Protein AF-A0ABD0JMC4-F1 (afdb_monomer_lite)

Secondary structure (DSSP, 8-state):
---HHHHHHHHHHHHHSTTGGGGEEE-TTT--EEE--SSB-EEE-TTT--EEETTTTEE--S-HHHHTSTTS--SB-

Sequence (77 aa):
FVSDQAYLWMQAQMEVMPDGRKRTMRCVTCKQENLKTDNNNHLRCWNCKANLCFVCRSRITGVITRHFSVGACPQHS

Structure (mmCIF, N/CA/C/O backbone):
data_AF-A0ABD0JMC4-F1
#
_entry.id   AF-A0ABD0JMC4-F1
#
loop_
_atom_site.group_PDB
_atom_site.id
_atom_site.type_symbol
_atom_site.label_atom_id
_atom_site.label_alt_id
_atom_site.label_comp_id
_atom_site.label_asym_id
_atom_site.label_entity_id
_atom_site.label_seq_id
_atom_site.pdbx_PDB_ins_code
_atom_site.Cartn_x
_atom_site.Cartn_y
_atom_site.Cartn_z
_atom_site.occupancy
_atom_site.B_iso_or_equiv
_atom_site.auth_seq_id
_atom_site.auth_comp_id
_atom_site.auth_asym_id
_atom_site.auth_atom_id
_atom_site.pdbx_PDB_model_num
ATOM 1 N N . PHE A 1 1 ? -3.149 11.984 17.401 1.00 49.69 1 PHE A N 1
ATOM 2 C CA . PHE A 1 1 ? -1.719 11.815 17.069 1.00 49.69 1 PHE A CA 1
ATOM 3 C C . PHE A 1 1 ? -1.526 10.910 15.853 1.00 49.69 1 PHE A C 1
ATOM 5 O O . PHE A 1 1 ? -0.831 9.904 15.924 1.00 49.69 1 PHE A O 1
ATOM 12 N N . VAL A 1 2 ? -2.125 11.270 14.717 1.00 55.69 2 VAL A N 1
ATOM 13 C CA . VAL A 1 2 ? -1.581 10.871 13.413 1.00 55.69 2 VAL A CA 1
ATOM 14 C C . VAL A 1 2 ? -0.708 12.059 13.022 1.00 55.69 2 VAL A C 1
ATOM 16 O O . VAL A 1 2 ? -1.186 13.182 13.127 1.00 55.69 2 VAL A O 1
ATOM 19 N N . SER A 1 3 ? 0.583 11.859 12.765 1.00 68.12 3 SER A N 1
ATOM 20 C CA . SER A 1 3 ? 1.517 12.982 12.653 1.00 68.12 3 SER A CA 1
ATOM 21 C C . SER A 1 3 ? 1.199 13.823 11.416 1.00 68.12 3 SER A C 1
ATOM 23 O O . SER A 1 3 ? 1.340 13.341 10.293 1.00 68.12 3 SER A O 1
ATOM 25 N N . ASP A 1 4 ? 0.820 15.088 11.614 1.00 77.88 4 ASP A N 1
ATOM 26 C CA . ASP A 1 4 ? 0.619 16.068 10.533 1.00 77.88 4 ASP A CA 1
ATOM 27 C C . ASP A 1 4 ? 1.829 16.113 9.583 1.00 77.88 4 ASP A C 1
ATOM 29 O O . ASP A 1 4 ? 1.684 16.232 8.368 1.00 77.88 4 ASP A O 1
ATOM 33 N N . GLN A 1 5 ? 3.026 15.864 10.121 1.00 82.56 5 GLN A N 1
ATOM 34 C CA . GLN A 1 5 ? 4.267 15.708 9.366 1.00 82.56 5 GLN A CA 1
ATOM 35 C C . GLN A 1 5 ? 4.189 14.654 8.243 1.00 82.56 5 GLN A C 1
ATOM 37 O O . GLN A 1 5 ? 4.722 14.875 7.159 1.00 82.56 5 GLN A O 1
ATOM 42 N N . ALA A 1 6 ? 3.548 13.501 8.479 1.00 83.69 6 ALA A N 1
ATOM 43 C CA . ALA A 1 6 ? 3.470 12.422 7.490 1.00 83.69 6 ALA A CA 1
ATOM 44 C C . ALA A 1 6 ? 2.500 12.757 6.351 1.00 83.69 6 ALA A C 1
ATOM 46 O O . ALA A 1 6 ? 2.748 12.396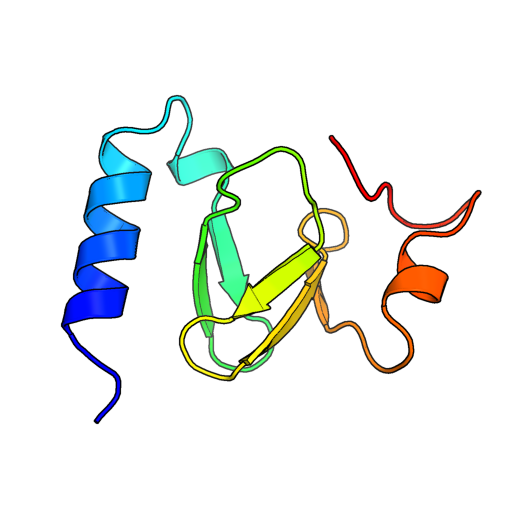 5.201 1.00 83.69 6 ALA A O 1
ATOM 47 N N . TYR A 1 7 ? 1.418 13.472 6.666 1.00 85.12 7 TYR A N 1
ATOM 48 C CA . TYR A 1 7 ? 0.471 13.957 5.670 1.00 85.12 7 TYR A CA 1
ATOM 49 C C . TYR A 1 7 ? 1.110 15.024 4.774 1.00 85.12 7 TYR A C 1
ATOM 51 O O . TYR A 1 7 ? 1.047 14.909 3.551 1.00 85.12 7 TYR A O 1
ATOM 59 N N . LEU A 1 8 ? 1.802 15.998 5.374 1.00 88.56 8 LEU A N 1
ATOM 60 C CA . LEU A 1 8 ? 2.530 17.037 4.642 1.00 88.56 8 LEU A CA 1
ATOM 61 C C . LEU A 1 8 ? 3.632 16.449 3.758 1.00 88.56 8 LEU A C 1
ATOM 63 O O . LEU A 1 8 ? 3.770 16.847 2.605 1.00 88.56 8 LEU A O 1
ATOM 67 N N . TRP A 1 9 ? 4.379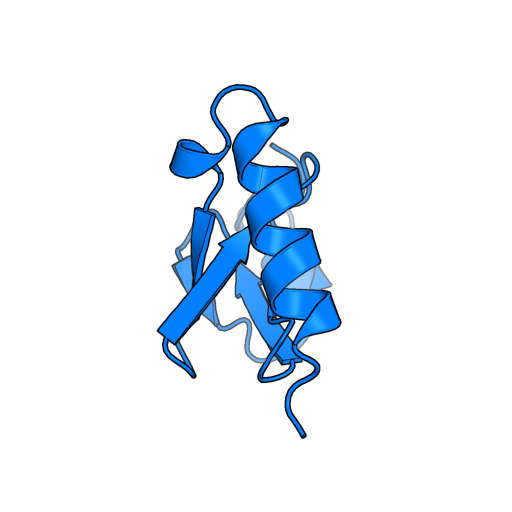 15.462 4.260 1.00 86.56 9 TRP A N 1
ATOM 68 C CA . TRP A 1 9 ? 5.379 14.754 3.461 1.00 86.56 9 TRP A CA 1
ATOM 69 C C . TRP A 1 9 ? 4.755 14.066 2.246 1.00 86.56 9 TRP A C 1
ATOM 71 O O . TRP A 1 9 ? 5.251 14.214 1.132 1.00 86.56 9 TRP A O 1
ATOM 81 N N . MET A 1 10 ? 3.632 13.367 2.437 1.00 86.81 10 MET A N 1
ATOM 82 C CA . MET A 1 10 ? 2.922 12.728 1.334 1.00 86.81 10 MET A CA 1
ATOM 83 C C . MET A 1 10 ? 2.448 13.753 0.295 1.00 86.81 10 MET A C 1
ATOM 85 O O . MET A 1 10 ? 2.634 13.521 -0.896 1.00 86.81 10 MET A O 1
ATOM 89 N N . GLN A 1 11 ? 1.867 14.880 0.722 1.00 86.69 11 GLN A N 1
ATOM 90 C CA . GLN A 1 11 ? 1.432 15.948 -0.186 1.00 86.69 11 GLN A CA 1
ATOM 91 C C . GLN A 1 11 ? 2.599 16.538 -0.979 1.00 86.69 11 GLN A C 1
ATOM 93 O O . GLN A 1 11 ? 2.557 16.531 -2.207 1.00 86.69 11 GLN A O 1
ATOM 98 N N . ALA A 1 12 ? 3.668 16.946 -0.292 1.00 88.81 12 ALA A N 1
ATOM 99 C CA . ALA A 1 12 ? 4.855 17.498 -0.934 1.00 88.81 12 ALA A CA 1
ATOM 100 C C . ALA A 1 12 ? 5.463 16.510 -1.942 1.00 88.81 12 ALA A C 1
ATOM 102 O O . ALA A 1 12 ? 5.843 16.889 -3.048 1.00 88.81 12 ALA A O 1
ATOM 103 N N . GLN A 1 13 ? 5.510 15.219 -1.604 1.00 88.00 13 GLN A N 1
ATOM 104 C CA . GLN A 1 13 ? 6.079 14.212 -2.491 1.00 88.00 13 GLN A CA 1
ATOM 105 C C . GLN A 1 13 ? 5.203 13.934 -3.722 1.00 88.00 13 GLN A C 1
ATOM 107 O O . GLN A 1 13 ? 5.730 13.736 -4.816 1.00 88.00 13 GLN A O 1
ATOM 112 N N . MET A 1 14 ? 3.874 13.965 -3.578 1.00 86.56 14 MET A N 1
ATOM 113 C CA . MET A 1 14 ? 2.948 13.875 -4.714 1.00 86.56 14 MET A CA 1
ATOM 114 C C . MET A 1 14 ? 3.086 15.052 -5.682 1.00 86.56 14 MET A C 1
ATOM 116 O O . MET A 1 14 ? 2.886 14.861 -6.880 1.00 86.56 14 MET A O 1
ATOM 120 N N . GLU A 1 15 ? 3.397 16.247 -5.176 1.00 87.06 15 GLU A N 1
ATOM 121 C CA . GLU A 1 15 ? 3.561 17.460 -5.985 1.00 87.06 15 GLU A CA 1
ATOM 122 C C . GLU A 1 15 ? 4.862 17.456 -6.794 1.00 87.06 15 GLU A C 1
ATOM 124 O O . GLU A 1 15 ? 4.860 17.882 -7.947 1.00 87.06 15 GLU A O 1
ATOM 129 N N . VAL A 1 16 ? 5.960 16.942 -6.229 1.00 88.38 16 VAL A N 1
ATOM 130 C CA . VAL A 1 16 ? 7.269 16.924 -6.909 1.00 88.38 16 VAL A CA 1
ATOM 131 C C . VAL A 1 16 ? 7.490 15.699 -7.804 1.00 88.38 16 VAL A C 1
ATOM 133 O O . VAL A 1 16 ? 8.357 15.735 -8.677 1.00 88.38 16 VAL A O 1
ATOM 136 N N . MET A 1 17 ? 6.747 14.601 -7.612 1.00 84.50 17 MET A N 1
ATOM 137 C CA . MET A 1 17 ? 6.894 13.399 -8.442 1.00 84.50 17 MET A CA 1
ATOM 138 C C . MET A 1 17 ? 6.174 13.550 -9.793 1.00 84.50 17 MET A C 1
ATOM 140 O O . MET A 1 17 ? 4.968 13.819 -9.818 1.00 84.50 17 MET A O 1
ATOM 144 N N . PRO A 1 18 ? 6.850 13.266 -10.926 1.00 82.69 18 PRO A N 1
ATOM 145 C CA . PRO A 1 18 ? 6.183 13.115 -12.213 1.00 82.69 18 PRO A CA 1
ATOM 146 C C . PRO A 1 18 ? 5.074 12.067 -12.109 1.00 82.69 18 PRO A C 1
ATOM 148 O O . PRO A 1 18 ? 5.288 10.975 -11.576 1.00 82.69 18 PRO A O 1
ATOM 151 N N . ASP A 1 19 ? 3.878 12.409 -12.589 1.00 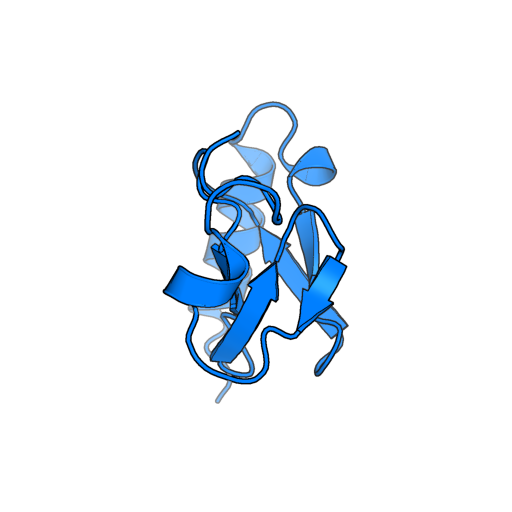86.38 19 ASP A N 1
ATOM 152 C CA . ASP A 1 19 ? 2.689 11.560 -12.475 1.00 86.38 19 ASP A CA 1
ATOM 153 C C . ASP A 1 19 ? 2.320 11.166 -11.026 1.00 86.38 19 ASP A C 1
ATOM 155 O O . ASP A 1 19 ? 1.649 10.154 -10.817 1.00 86.38 19 ASP A O 1
ATOM 159 N N . GLY A 1 20 ? 2.686 11.968 -10.015 1.00 83.56 20 GLY A N 1
ATOM 160 C CA . GLY A 1 20 ? 2.440 11.679 -8.595 1.00 83.56 20 GLY A CA 1
ATOM 161 C C . GLY A 1 20 ? 1.001 11.249 -8.297 1.00 83.56 20 GLY A C 1
ATOM 162 O O . GLY A 1 20 ? 0.792 10.231 -7.643 1.00 83.56 20 GLY A O 1
ATOM 163 N N . ARG A 1 21 ? 0.004 11.913 -8.902 1.00 83.81 21 ARG A N 1
ATOM 164 C CA . ARG A 1 21 ? -1.421 11.527 -8.804 1.00 83.81 21 ARG A CA 1
ATOM 165 C C . ARG A 1 21 ? -1.743 10.143 -9.375 1.00 83.81 21 ARG A C 1
ATOM 167 O O . ARG A 1 21 ? -2.628 9.472 -8.863 1.00 83.81 21 ARG A O 1
ATOM 174 N N . LYS A 1 22 ? -1.059 9.694 -10.432 1.00 89.69 22 LYS A N 1
ATOM 175 C CA . LYS A 1 22 ? -1.245 8.338 -10.989 1.00 89.69 22 LYS A CA 1
ATOM 176 C C . LYS A 1 22 ? -0.579 7.273 -10.118 1.00 89.69 22 LYS A C 1
ATOM 178 O O . LYS A 1 22 ? -0.908 6.096 -10.240 1.00 89.69 22 LYS A O 1
ATOM 183 N N . ARG A 1 23 ? 0.345 7.681 -9.244 1.00 91.81 23 ARG A N 1
ATOM 184 C CA . ARG A 1 23 ? 1.062 6.821 -8.297 1.00 91.81 23 ARG A CA 1
ATOM 185 C C . ARG A 1 23 ? 0.379 6.752 -6.928 1.00 91.81 23 ARG A C 1
ATOM 187 O O . ARG A 1 23 ? 0.965 6.196 -6.002 1.00 91.81 23 ARG A O 1
ATOM 194 N N . THR A 1 24 ? -0.840 7.276 -6.771 1.00 94.25 24 THR A N 1
ATOM 195 C CA . THR A 1 24 ? -1.580 7.181 -5.507 1.00 94.25 24 THR A CA 1
ATOM 196 C C . THR A 1 24 ? -2.597 6.046 -5.488 1.00 94.25 24 THR A C 1
ATOM 198 O O . THR A 1 24 ? -3.162 5.638 -6.505 1.00 94.25 24 THR A O 1
ATOM 201 N N . MET A 1 25 ? -2.858 5.522 -4.291 1.00 94.88 25 MET A N 1
ATOM 202 C CA . MET A 1 25 ? -4.024 4.688 -4.024 1.00 94.88 25 MET A CA 1
ATOM 203 C C . MET A 1 25 ? -4.605 4.975 -2.641 1.00 94.88 25 MET A C 1
ATOM 205 O O . MET A 1 25 ? -3.882 5.211 -1.671 1.00 94.88 25 MET A O 1
ATOM 209 N N . ARG A 1 26 ? -5.930 4.878 -2.516 1.00 96.69 26 ARG A N 1
ATOM 210 C CA . ARG A 1 26 ? -6.587 4.905 -1.205 1.00 96.69 26 ARG A CA 1
ATOM 211 C C . ARG A 1 26 ? -6.399 3.567 -0.501 1.00 96.69 26 ARG A C 1
ATOM 213 O O . ARG A 1 26 ? -6.629 2.506 -1.078 1.00 96.69 26 ARG A O 1
ATOM 220 N N . CYS A 1 27 ? -6.017 3.616 0.770 1.00 97.31 27 CYS A N 1
ATOM 221 C CA . CYS A 1 27 ? -5.931 2.435 1.614 1.00 97.31 27 CYS A CA 1
ATOM 222 C C . CYS A 1 27 ? -7.302 1.759 1.697 1.00 97.31 27 CYS A C 1
ATOM 224 O O . CYS A 1 27 ? -8.273 2.375 2.135 1.00 97.31 27 CYS A O 1
ATOM 226 N N . VAL A 1 28 ? -7.395 0.477 1.341 1.00 97.50 28 VAL A N 1
ATOM 227 C CA . VAL A 1 28 ? -8.681 -0.236 1.403 1.00 97.50 28 VAL A CA 1
ATOM 228 C C . VAL A 1 28 ? -9.219 -0.367 2.830 1.00 97.50 28 VAL A C 1
ATOM 230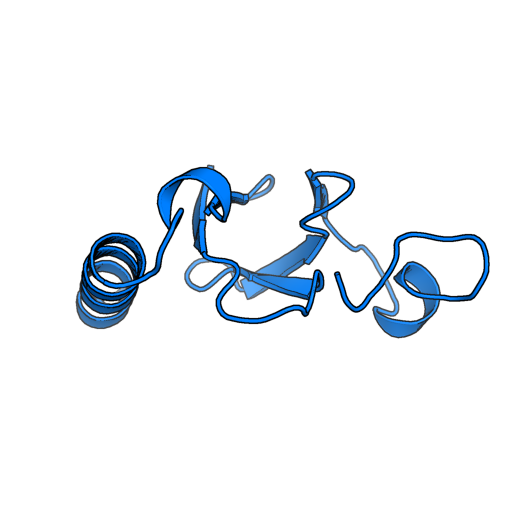 O O . VAL A 1 28 ? -10.436 -0.419 2.996 1.00 97.50 28 VAL A O 1
ATOM 233 N N . THR A 1 29 ? -8.332 -0.327 3.833 1.00 97.56 29 THR A N 1
ATOM 234 C CA . THR A 1 29 ? -8.660 -0.415 5.264 1.00 97.56 29 THR A CA 1
ATOM 235 C C . THR A 1 29 ? -9.129 0.921 5.845 1.00 97.56 29 THR A C 1
ATOM 237 O O . THR A 1 29 ? -10.232 0.991 6.368 1.00 97.56 29 THR A O 1
ATOM 240 N N . CYS A 1 30 ? -8.318 1.987 5.765 1.00 97.00 30 CYS A N 1
ATOM 241 C CA . CYS A 1 30 ? -8.597 3.263 6.450 1.00 97.00 30 CYS A CA 1
ATOM 242 C C . CYS A 1 30 ? -8.869 4.454 5.520 1.00 97.00 30 CYS A C 1
ATOM 244 O O . CYS A 1 30 ? -9.009 5.577 5.992 1.00 97.00 30 CYS A O 1
ATOM 246 N N . LYS A 1 31 ? -8.910 4.228 4.202 1.00 96.25 31 LYS A N 1
ATOM 247 C CA . LYS A 1 31 ? -9.243 5.207 3.148 1.00 96.25 31 LYS A CA 1
ATOM 248 C C . LYS A 1 31 ? -8.288 6.392 2.972 1.00 96.25 31 LYS A C 1
ATOM 250 O O . LYS A 1 31 ? -8.466 7.137 2.009 1.00 96.25 31 LYS A O 1
ATOM 255 N N . GLN A 1 32 ? -7.253 6.515 3.806 1.00 94.62 32 GLN A N 1
ATOM 256 C CA . GLN A 1 32 ? -6.169 7.479 3.597 1.00 94.62 32 GLN A CA 1
ATOM 257 C C . GLN A 1 32 ? -5.453 7.227 2.270 1.00 94.62 32 GLN A C 1
ATOM 259 O O . GLN A 1 32 ? -5.245 6.074 1.880 1.00 94.62 32 GLN A O 1
ATOM 264 N N . GLU A 1 33 ? -5.076 8.302 1.585 1.00 93.75 33 GLU A N 1
ATOM 265 C CA . GLU A 1 33 ? -4.277 8.231 0.363 1.00 93.75 33 GLU A CA 1
ATOM 266 C C . GLU A 1 33 ? -2.858 7.754 0.687 1.00 93.75 33 GLU A C 1
ATOM 268 O O . GLU A 1 33 ? -2.367 7.961 1.792 1.00 93.75 33 GLU A O 1
ATOM 273 N N . ASN A 1 34 ? -2.234 7.015 -0.223 1.00 94.38 34 ASN A N 1
ATOM 274 C CA . ASN A 1 34 ? -0.856 6.548 -0.106 1.00 94.38 34 ASN A CA 1
ATOM 275 C C . ASN A 1 34 ? -0.184 6.696 -1.462 1.00 94.38 34 ASN A C 1
ATOM 277 O O . ASN A 1 34 ? -0.807 6.410 -2.483 1.00 94.38 34 ASN A O 1
ATOM 281 N N . LEU A 1 35 ? 1.081 7.098 -1.448 1.00 93.06 35 LEU A N 1
ATOM 282 C CA . LEU A 1 35 ? 1.897 7.301 -2.634 1.00 93.06 35 LEU A CA 1
ATOM 283 C C . LEU A 1 35 ? 2.851 6.121 -2.835 1.00 93.06 35 LEU A C 1
ATOM 285 O O . LEU A 1 35 ? 3.517 5.687 -1.896 1.00 93.06 35 LEU A O 1
ATOM 289 N N . LYS A 1 36 ? 2.940 5.630 -4.069 1.00 93.19 36 LYS A N 1
ATOM 290 C CA . LYS A 1 36 ? 3.974 4.700 -4.521 1.00 93.19 36 LYS A CA 1
ATOM 291 C C . LYS A 1 36 ? 5.217 5.486 -4.946 1.00 93.19 36 LYS A C 1
ATOM 293 O O . LYS A 1 36 ? 5.265 6.041 -6.046 1.00 93.19 36 LYS A O 1
ATOM 298 N N . THR A 1 37 ? 6.208 5.542 -4.061 1.00 85.06 37 THR A N 1
ATOM 299 C CA . THR A 1 37 ? 7.380 6.429 -4.172 1.00 85.06 37 THR A CA 1
ATOM 300 C C . THR A 1 37 ? 8.515 5.876 -5.039 1.00 85.06 37 THR A C 1
ATOM 302 O O . THR A 1 37 ? 9.388 6.628 -5.453 1.00 85.06 37 THR A O 1
ATOM 305 N N . ASP A 1 38 ? 8.490 4.585 -5.354 1.00 87.88 38 ASP A N 1
ATOM 306 C CA . ASP A 1 38 ? 9.481 3.871 -6.163 1.00 87.88 38 ASP A CA 1
ATOM 307 C C . ASP A 1 38 ? 8.772 2.830 -7.043 1.00 87.88 38 ASP A C 1
ATOM 309 O O . ASP A 1 38 ? 7.558 2.907 -7.229 1.00 87.88 38 ASP A O 1
ATOM 313 N N . ASN A 1 39 ? 9.497 1.867 -7.610 1.00 92.38 39 ASN A N 1
ATOM 314 C CA . ASN A 1 39 ? 8.875 0.809 -8.404 1.00 92.38 39 ASN A CA 1
ATOM 315 C C . ASN A 1 39 ? 8.251 -0.304 -7.546 1.00 92.38 39 ASN A C 1
ATOM 317 O O . ASN A 1 39 ? 7.622 -1.203 -8.091 1.00 92.38 39 ASN A O 1
ATOM 321 N N . ASN A 1 40 ? 8.346 -0.258 -6.215 1.00 94.62 40 ASN A N 1
ATOM 322 C CA . ASN A 1 40 ? 7.798 -1.286 -5.343 1.00 94.62 40 ASN A CA 1
ATOM 323 C C . ASN A 1 40 ? 6.273 -1.160 -5.214 1.00 94.62 40 ASN A C 1
ATOM 325 O O . ASN A 1 40 ? 5.719 -0.157 -4.770 1.00 94.62 40 ASN A O 1
ATOM 329 N N . ASN A 1 41 ? 5.569 -2.211 -5.613 1.00 96.25 41 ASN A N 1
ATOM 330 C CA . ASN A 1 41 ? 4.119 -2.312 -5.537 1.00 96.25 41 ASN A CA 1
ATOM 331 C C . ASN A 1 41 ? 3.628 -2.702 -4.136 1.00 96.25 41 ASN A C 1
ATOM 333 O O . ASN A 1 41 ? 2.420 -2.683 -3.892 1.00 96.25 41 ASN A O 1
ATOM 337 N N . HIS A 1 42 ? 4.528 -3.041 -3.207 1.00 97.19 42 HIS A N 1
ATOM 338 C CA . HIS A 1 42 ? 4.206 -3.171 -1.790 1.00 97.19 42 HIS A CA 1
ATOM 339 C C . HIS A 1 42 ? 4.127 -1.794 -1.136 1.00 97.19 42 HIS A C 1
ATOM 341 O O . HIS A 1 42 ? 5.124 -1.092 -1.006 1.00 97.19 42 HIS A O 1
ATOM 347 N N . LEU A 1 43 ? 2.939 -1.437 -0.658 1.00 96.38 43 LEU A N 1
ATOM 348 C CA . LEU A 1 43 ? 2.734 -0.222 0.118 1.00 96.38 43 LEU A CA 1
ATOM 349 C C . LEU A 1 43 ? 2.421 -0.576 1.565 1.00 96.38 43 LEU A C 1
ATOM 351 O O . LEU A 1 43 ? 1.553 -1.405 1.850 1.00 96.38 43 LEU A O 1
ATOM 355 N N . ARG A 1 44 ? 3.077 0.112 2.499 1.00 95.88 44 ARG A N 1
ATOM 356 C CA . ARG A 1 44 ? 2.694 0.103 3.911 1.00 95.88 44 ARG A CA 1
ATOM 357 C C . ARG A 1 44 ? 1.976 1.402 4.225 1.00 95.88 44 ARG A C 1
ATOM 359 O O . ARG A 1 44 ? 2.577 2.467 4.149 1.00 95.88 44 ARG A O 1
ATOM 366 N N . CYS A 1 45 ? 0.698 1.318 4.594 1.00 95.75 45 CYS A N 1
ATOM 367 C CA . CYS A 1 45 ? -0.098 2.517 4.820 1.00 95.75 45 CYS A CA 1
ATOM 368 C C . CYS A 1 45 ? 0.528 3.399 5.909 1.00 95.75 45 CYS A C 1
ATOM 370 O O . CYS A 1 45 ? 0.706 2.936 7.037 1.00 95.75 45 CYS A O 1
ATOM 372 N N . TRP A 1 46 ? 0.826 4.664 5.606 1.00 93.12 46 TRP A N 1
ATOM 373 C CA . TRP A 1 46 ? 1.488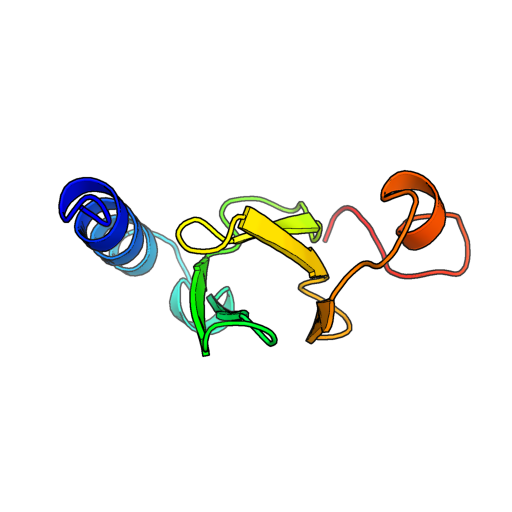 5.556 6.566 1.00 93.12 46 TRP A CA 1
ATOM 374 C C . TRP A 1 46 ? 0.625 5.805 7.813 1.00 93.12 46 TRP A C 1
ATOM 376 O O . TRP A 1 46 ? 1.173 5.935 8.906 1.00 93.12 46 TRP A O 1
ATOM 386 N N . ASN A 1 47 ? -0.706 5.766 7.673 1.00 93.69 47 ASN A N 1
ATOM 387 C CA . ASN A 1 47 ? -1.657 5.918 8.774 1.00 93.69 47 ASN A CA 1
ATOM 388 C C . ASN A 1 47 ? -1.902 4.594 9.530 1.00 93.69 47 ASN A C 1
ATOM 390 O O . ASN A 1 47 ? -1.423 4.413 10.645 1.00 93.69 47 ASN A O 1
ATOM 394 N N . CYS A 1 48 ? -2.605 3.628 8.919 1.00 95.56 48 CYS A N 1
ATOM 395 C CA . CYS A 1 48 ? -3.049 2.407 9.618 1.00 95.56 48 CYS A CA 1
ATOM 396 C C . CYS A 1 48 ? -2.064 1.228 9.566 1.00 95.56 48 CYS A C 1
ATOM 398 O O . CYS A 1 48 ? -2.368 0.147 10.064 1.00 95.56 48 CYS A O 1
ATOM 400 N N . LYS A 1 49 ? -0.905 1.399 8.918 1.00 95.38 49 LYS A N 1
ATOM 401 C CA . LYS A 1 49 ? 0.162 0.391 8.783 1.00 95.38 49 LYS A CA 1
ATOM 402 C C . LYS A 1 49 ? -0.223 -0.899 8.046 1.00 95.38 49 LYS A C 1
ATOM 404 O O . LYS A 1 49 ? 0.599 -1.812 7.989 1.00 95.38 49 LYS A O 1
ATOM 409 N N . ALA A 1 50 ? -1.414 -0.976 7.446 1.00 97.62 50 ALA A N 1
ATOM 410 C CA . ALA A 1 50 ? -1.820 -2.105 6.613 1.00 97.62 50 ALA A CA 1
ATOM 411 C C . ALA A 1 50 ? -0.888 -2.276 5.401 1.00 97.62 50 ALA A C 1
ATOM 413 O O . ALA A 1 50 ? -0.510 -1.291 4.766 1.00 97.62 50 ALA A O 1
ATOM 414 N N . ASN A 1 51 ? -0.569 -3.530 5.070 1.00 98.00 51 ASN A N 1
ATOM 415 C CA . ASN A 1 51 ? 0.138 -3.887 3.844 1.00 98.00 51 ASN A CA 1
ATOM 416 C C . ASN A 1 51 ? -0.853 -3.935 2.682 1.00 98.00 51 ASN A C 1
ATOM 418 O O . ASN A 1 51 ? -1.897 -4.583 2.775 1.00 98.00 51 ASN A O 1
ATOM 422 N N . LEU A 1 52 ? -0.524 -3.250 1.600 1.00 98.19 52 LEU A N 1
ATOM 423 C CA . LEU A 1 52 ? -1.346 -3.099 0.412 1.00 98.19 52 LEU A CA 1
ATOM 424 C C . LEU A 1 52 ? -0.515 -3.457 -0.818 1.00 98.19 52 LEU A C 1
ATOM 426 O O . LEU A 1 52 ? 0.706 -3.289 -0.823 1.00 98.19 52 LEU A O 1
ATOM 430 N N . CYS A 1 53 ? -1.192 -3.909 -1.863 1.00 97.62 53 CYS A N 1
ATOM 431 C CA . CYS A 1 53 ? -0.613 -4.048 -3.188 1.00 97.62 53 CYS A CA 1
ATOM 432 C C . CYS A 1 53 ? -1.163 -2.951 -4.101 1.00 97.62 53 CYS A C 1
ATOM 434 O O . CYS A 1 53 ? -2.380 -2.819 -4.256 1.00 97.62 53 CYS A O 1
ATOM 436 N N . PHE A 1 54 ? -0.266 -2.182 -4.712 1.00 97.38 54 PHE A N 1
ATOM 437 C CA . PHE A 1 54 ? -0.614 -1.098 -5.628 1.00 97.38 54 PHE A CA 1
ATOM 438 C C . PHE A 1 54 ? -1.275 -1.602 -6.918 1.00 97.38 54 PHE A C 1
ATOM 440 O O . PHE A 1 54 ? -2.163 -0.945 -7.455 1.00 97.38 54 PHE A O 1
ATOM 447 N N . VAL A 1 55 ? -0.898 -2.801 -7.375 1.00 95.94 55 VAL A N 1
ATOM 448 C CA . VAL A 1 55 ? -1.386 -3.396 -8.629 1.00 95.94 55 VAL A CA 1
ATOM 449 C C . VAL A 1 55 ? -2.823 -3.888 -8.483 1.00 95.94 55 VAL A C 1
ATOM 451 O O . VAL A 1 55 ? -3.723 -3.396 -9.157 1.00 95.94 55 VAL A O 1
ATOM 454 N N . CYS A 1 56 ? -3.066 -4.833 -7.568 1.00 96.75 56 CYS A N 1
ATOM 455 C CA . CYS A 1 56 ? -4.394 -5.428 -7.380 1.00 96.75 56 CYS A CA 1
ATOM 456 C C . CYS A 1 56 ? -5.293 -4.631 -6.423 1.00 96.75 56 CYS A C 1
ATOM 458 O O . CYS A 1 56 ? -6.399 -5.066 -6.103 1.00 96.75 56 CYS A O 1
ATOM 460 N N . ARG A 1 57 ? -4.809 -3.482 -5.931 1.00 96.31 57 ARG A N 1
ATOM 461 C CA . ARG A 1 57 ? -5.514 -2.565 -5.022 1.00 96.31 57 ARG A CA 1
ATOM 462 C C . ARG A 1 57 ? -6.133 -3.255 -3.807 1.00 96.31 57 ARG A C 1
ATOM 464 O O . ARG A 1 57 ? -7.182 -2.844 -3.322 1.00 96.31 57 ARG A O 1
ATOM 471 N N . SER A 1 58 ? -5.473 -4.291 -3.302 1.00 97.06 58 SER A N 1
ATOM 472 C CA . SER A 1 58 ? -5.985 -5.133 -2.220 1.00 97.06 58 SER A CA 1
ATOM 473 C C . SER A 1 58 ? -5.070 -5.109 -1.003 1.00 97.06 58 SER A C 1
ATOM 475 O O . SER A 1 58 ? -3.874 -4.819 -1.096 1.00 97.06 58 SER A O 1
ATOM 477 N N . ARG A 1 59 ? -5.640 -5.423 0.165 1.00 97.94 59 ARG A N 1
ATOM 478 C CA . ARG A 1 59 ? -4.864 -5.654 1.385 1.00 97.94 59 ARG A CA 1
ATOM 479 C C . ARG A 1 59 ? -4.137 -6.988 1.265 1.00 97.94 59 ARG A C 1
ATOM 481 O O . ARG A 1 59 ? -4.751 -7.999 0.949 1.00 97.94 59 ARG A O 1
ATOM 488 N N . ILE A 1 60 ? -2.850 -6.997 1.588 1.00 97.81 60 ILE A N 1
ATOM 489 C CA . ILE A 1 60 ? -2.073 -8.227 1.705 1.00 97.81 60 ILE A CA 1
ATOM 490 C C . ILE A 1 60 ? -2.328 -8.805 3.098 1.00 97.81 60 ILE A C 1
ATOM 492 O O . ILE A 1 60 ? -1.944 -8.217 4.114 1.00 97.81 60 ILE A O 1
ATOM 496 N N . THR A 1 61 ? -3.005 -9.949 3.148 1.00 93.94 61 THR A N 1
ATOM 497 C CA . THR A 1 61 ? -3.220 -10.737 4.365 1.00 93.94 61 THR A CA 1
ATOM 498 C C . THR A 1 61 ? -2.296 -11.953 4.331 1.00 93.94 61 THR A C 1
ATOM 500 O O . THR A 1 61 ? -2.472 -12.835 3.495 1.00 93.94 61 THR A O 1
ATOM 503 N N . GLY A 1 62 ? -1.288 -11.988 5.206 1.00 92.56 62 GLY A N 1
ATOM 504 C CA . GLY A 1 62 ? -0.290 -13.061 5.263 1.00 92.56 62 GLY A CA 1
ATOM 505 C C . GLY A 1 62 ? 1.110 -12.612 4.839 1.00 92.56 62 GLY A C 1
ATOM 506 O O . GLY A 1 62 ? 1.484 -11.452 5.018 1.00 92.56 62 GLY A O 1
ATOM 507 N N . VAL A 1 63 ? 1.900 -13.551 4.313 1.00 95.38 63 VAL A N 1
ATOM 508 C CA . VAL A 1 63 ? 3.312 -13.331 3.973 1.00 95.38 63 VAL A CA 1
ATOM 509 C C . VAL A 1 63 ? 3.435 -12.480 2.707 1.00 95.38 63 VAL A C 1
ATOM 511 O O . VAL A 1 63 ? 2.979 -12.880 1.637 1.00 95.38 63 VAL A O 1
ATOM 514 N N . ILE A 1 64 ? 4.089 -11.322 2.824 1.00 95.75 64 ILE A N 1
ATOM 515 C CA . ILE A 1 64 ? 4.237 -10.342 1.735 1.00 95.75 64 ILE A CA 1
ATOM 516 C C . ILE A 1 64 ? 4.957 -10.956 0.529 1.00 95.75 64 ILE A C 1
ATOM 518 O O . ILE A 1 64 ? 4.490 -10.812 -0.595 1.00 95.75 64 ILE A O 1
ATOM 522 N N . THR A 1 65 ? 6.038 -11.706 0.746 1.00 94.88 65 THR A N 1
ATOM 523 C CA . THR A 1 65 ? 6.813 -12.328 -0.343 1.00 94.88 65 THR A CA 1
ATOM 524 C C . THR A 1 65 ? 6.001 -13.340 -1.152 1.00 94.88 65 THR A C 1
ATOM 526 O O . THR A 1 65 ? 6.177 -13.429 -2.362 1.00 94.88 65 THR A O 1
ATOM 529 N N . ARG A 1 66 ? 5.046 -14.047 -0.528 1.00 96.06 66 ARG A N 1
ATOM 530 C CA . ARG A 1 66 ? 4.126 -14.953 -1.235 1.00 96.06 66 ARG A CA 1
ATOM 531 C C . ARG A 1 66 ? 3.159 -14.198 -2.151 1.00 96.06 66 ARG A C 1
ATOM 533 O O . ARG A 1 66 ? 2.741 -14.740 -3.162 1.00 96.06 66 ARG A O 1
ATOM 540 N N . HIS A 1 67 ? 2.795 -12.961 -1.816 1.00 96.50 67 HIS A N 1
ATOM 541 C CA . HIS A 1 67 ? 1.938 -12.143 -2.678 1.00 96.50 67 HIS A CA 1
ATOM 542 C C . HIS A 1 67 ? 2.644 -11.727 -3.977 1.0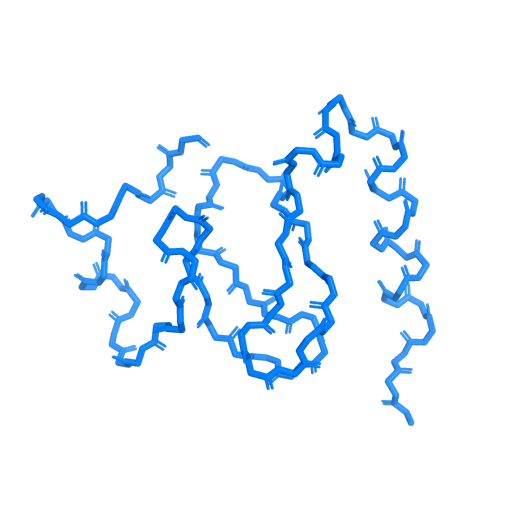0 96.50 67 HIS A C 1
ATOM 544 O O . HIS A 1 67 ? 1.989 -11.538 -5.001 1.00 96.50 67 HIS A O 1
ATOM 550 N N . PHE A 1 68 ? 3.970 -11.603 -3.921 1.00 96.38 68 PHE A N 1
ATOM 551 C CA . PHE A 1 68 ? 4.815 -11.155 -5.023 1.00 96.38 68 PHE A CA 1
ATOM 552 C C . PHE A 1 68 ? 5.630 -12.286 -5.674 1.00 96.38 68 PHE A C 1
ATOM 554 O O . PHE A 1 68 ? 6.623 -12.031 -6.354 1.00 96.38 68 PHE A O 1
ATOM 561 N N . SER A 1 69 ? 5.237 -13.545 -5.461 1.00 94.12 69 SER A N 1
ATOM 562 C CA . SER A 1 69 ? 5.890 -14.691 -6.095 1.00 94.12 69 SER A CA 1
ATOM 563 C C . SER A 1 69 ? 5.624 -14.743 -7.603 1.00 94.12 69 SER A C 1
ATOM 565 O O . SER A 1 69 ? 4.684 -14.132 -8.112 1.00 94.12 69 SER A O 1
ATOM 567 N N . VAL A 1 70 ? 6.421 -15.534 -8.324 1.00 85.00 70 VAL A N 1
ATOM 568 C CA . VAL A 1 70 ? 6.233 -15.791 -9.761 1.00 85.00 70 VAL A CA 1
ATOM 569 C C . VAL A 1 70 ? 4.793 -16.251 -10.039 1.00 85.00 70 VAL A C 1
ATOM 571 O O . VAL A 1 70 ? 4.277 -17.127 -9.348 1.00 85.00 70 VAL A O 1
ATOM 574 N N . GLY A 1 71 ? 4.135 -15.629 -11.023 1.00 83.88 71 GLY A N 1
ATOM 575 C CA . GLY A 1 71 ? 2.727 -15.880 -11.367 1.00 83.88 71 GLY A CA 1
ATOM 576 C C . GLY A 1 71 ? 1.693 -15.118 -10.521 1.00 83.88 71 GLY A C 1
ATOM 577 O O . GLY A 1 71 ? 0.499 -15.247 -10.779 1.00 83.88 71 GLY A O 1
ATOM 578 N N . ALA A 1 72 ? 2.125 -14.323 -9.536 1.00 92.38 72 ALA A N 1
ATOM 579 C CA . ALA A 1 72 ? 1.267 -13.455 -8.727 1.00 92.38 72 ALA A CA 1
ATOM 580 C C . ALA A 1 72 ? 1.422 -11.966 -9.119 1.00 92.38 72 ALA A C 1
ATOM 582 O O . ALA A 1 72 ? 1.759 -11.646 -10.260 1.00 92.38 72 ALA A O 1
ATOM 583 N N . CYS A 1 73 ? 1.138 -11.033 -8.198 1.00 96.56 73 CYS A N 1
ATOM 584 C CA . CYS A 1 73 ? 1.307 -9.600 -8.469 1.00 96.56 73 CYS A CA 1
ATOM 585 C C . CYS A 1 73 ? 2.799 -9.257 -8.645 1.00 96.56 73 CYS A C 1
ATOM 587 O O . CYS A 1 73 ? 3.616 -9.740 -7.862 1.00 96.56 73 CYS A O 1
ATOM 589 N N . PRO A 1 74 ? 3.188 -8.400 -9.607 1.00 95.88 74 PRO A N 1
ATOM 590 C CA . PRO A 1 74 ? 4.586 -8.016 -9.770 1.00 95.88 74 PRO A CA 1
ATOM 591 C C . PRO A 1 74 ? 5.036 -7.139 -8.599 1.00 95.88 74 PRO A C 1
ATOM 593 O O . PRO A 1 74 ? 4.332 -6.202 -8.219 1.00 95.88 74 PRO A O 1
ATOM 596 N N . GLN A 1 75 ? 6.216 -7.409 -8.033 1.00 95.25 75 GLN A N 1
ATOM 597 C CA . GLN A 1 75 ? 6.752 -6.582 -6.948 1.00 95.25 75 GLN A CA 1
ATOM 598 C C . GLN A 1 75 ? 7.276 -5.242 -7.447 1.00 95.25 75 GLN A C 1
ATOM 600 O O . GLN A 1 75 ? 7.037 -4.231 -6.800 1.00 95.25 75 GLN A O 1
ATOM 605 N N . HIS A 1 76 ? 7.976 -5.231 -8.580 1.00 94.19 76 HIS A N 1
ATOM 606 C CA . HIS A 1 76 ? 8.655 -4.047 -9.092 1.00 94.19 76 HIS A CA 1
ATOM 607 C C . HIS A 1 76 ? 8.118 -3.688 -10.481 1.00 94.19 76 HIS A C 1
ATOM 609 O O . HIS A 1 76 ? 8.285 -4.471 -11.415 1.00 94.19 76 HIS A O 1
ATOM 615 N N . SER A 1 77 ? 7.446 -2.539 -10.609 1.00 89.88 77 SER A N 1
ATOM 616 C CA . SER A 1 77 ? 6.923 -1.994 -11.873 1.00 89.88 77 SER A CA 1
ATOM 617 C C . SER A 1 77 ? 6.631 -0.497 -11.792 1.00 89.88 77 SER A C 1
ATOM 619 O O . SER A 1 77 ? 6.910 0.105 -10.736 1.00 89.88 77 SER A O 1
#

pLDDT: mean 91.06, std 8.44, range [49.69, 98.19]

Radius of gyration: 12.61 Å; chains: 1; bounding box: 19×33×30 Å

Organism: NCBI:txid370345

Foldseek 3Di:
DLDPVVVVVLVVLLVPDDPQVVQWDQQPPPRDIDGDNFQFQWDQDSGPRFTAGNPVRDTDDDDPVVQCDPPHDPGGD